Protein AF-A0A371FHG5-F1 (afdb_monomer_lite)

Sequence (110 aa):
MVAGINSRGINDVGRGLTSRKGGLELVSGSKTAIVTNTTVQIVVPDDVIGSVYGENGSNLVRLRQISGAKVIVHEPRPGTSERTIVISGTPDETRAAQSLLQAFILTGSS

Structure (mmCIF, N/CA/C/O backbone):
data_AF-A0A371FHG5-F1
#
_entry.id   AF-A0A371FHG5-F1
#
loop_
_atom_site.group_PDB
_atom_site.id
_atom_site.type_symbol
_atom_site.label_atom_id
_atom_site.label_alt_id
_atom_site.label_comp_id
_atom_site.label_asym_id
_atom_site.label_entity_id
_atom_site.label_seq_id
_atom_site.pdbx_PDB_ins_code
_atom_site.Cartn_x
_atom_site.Cartn_y
_atom_site.Cartn_z
_atom_site.occupancy
_atom_site.B_iso_or_equiv
_atom_site.auth_seq_id
_atom_site.auth_comp_id
_atom_site.auth_asym_id
_atom_site.auth_atom_id
_atom_site.pdbx_PDB_model_num
ATOM 1 N N . MET A 1 1 ? 72.861 0.979 49.645 1.00 50.53 1 MET A N 1
ATOM 2 C CA . MET A 1 1 ? 71.546 0.334 49.870 1.00 50.53 1 MET A CA 1
ATOM 3 C C . MET A 1 1 ? 70.560 1.495 49.921 1.00 50.53 1 MET A C 1
ATOM 5 O O . MET A 1 1 ? 70.795 2.375 50.725 1.00 50.53 1 MET A O 1
ATOM 9 N N . VAL A 1 2 ? 69.586 1.715 49.048 1.00 48.91 2 VAL A N 1
ATOM 10 C CA . VAL A 1 2 ? 68.745 0.847 48.223 1.00 48.91 2 VAL A CA 1
ATOM 11 C C . VAL A 1 2 ? 68.306 1.662 46.996 1.00 48.91 2 VAL A C 1
ATOM 13 O O . VAL A 1 2 ? 68.119 2.873 47.084 1.00 48.91 2 VAL A O 1
ATOM 16 N N . ALA A 1 3 ? 68.170 0.981 45.859 1.00 51.44 3 ALA A N 1
ATOM 17 C CA . ALA A 1 3 ? 67.587 1.495 44.629 1.00 51.44 3 ALA A CA 1
ATOM 18 C C . ALA A 1 3 ? 66.071 1.699 44.779 1.00 51.44 3 ALA A C 1
ATOM 20 O O . ALA A 1 3 ? 65.383 0.841 45.323 1.00 51.44 3 ALA A O 1
ATOM 21 N N . GLY A 1 4 ? 65.550 2.799 44.240 1.00 54.56 4 GLY A N 1
ATOM 22 C CA . GLY A 1 4 ? 64.116 3.058 44.128 1.00 54.56 4 GLY A CA 1
ATOM 23 C C . GLY A 1 4 ? 63.769 3.483 42.708 1.00 54.56 4 GLY A C 1
ATOM 24 O O . GLY A 1 4 ? 63.577 4.662 42.437 1.00 54.56 4 GLY A O 1
ATOM 25 N N . ILE A 1 5 ? 63.746 2.516 41.794 1.00 67.44 5 ILE A N 1
ATOM 26 C CA . ILE A 1 5 ? 63.138 2.649 40.467 1.00 67.44 5 ILE A CA 1
ATOM 27 C C . ILE A 1 5 ? 61.619 2.765 40.630 1.00 67.44 5 ILE A C 1
ATOM 29 O O . ILE A 1 5 ? 61.011 1.916 41.269 1.00 67.44 5 ILE A O 1
ATOM 33 N N . ASN A 1 6 ? 61.000 3.794 40.052 1.00 59.25 6 ASN A N 1
ATOM 34 C CA . ASN A 1 6 ? 59.544 3.871 39.920 1.00 59.25 6 ASN A CA 1
ATOM 35 C C . ASN A 1 6 ? 59.170 4.165 38.464 1.00 59.25 6 ASN A C 1
ATOM 37 O O . ASN A 1 6 ? 59.128 5.301 38.003 1.00 59.25 6 ASN A O 1
ATOM 41 N N . SER A 1 7 ? 59.009 3.056 37.742 1.00 60.97 7 SER A N 1
ATOM 42 C CA . SER A 1 7 ? 57.826 2.691 36.959 1.00 60.97 7 SER A CA 1
AT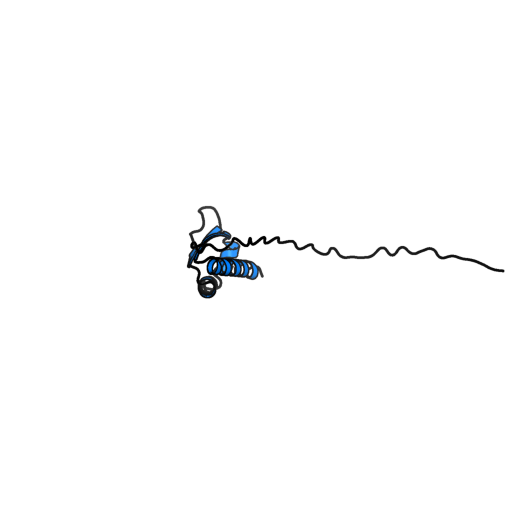OM 43 C C . SER A 1 7 ? 57.199 3.783 36.091 1.00 60.97 7 SER A C 1
ATOM 45 O O . SER A 1 7 ? 56.265 4.478 36.482 1.00 60.97 7 SER A O 1
ATOM 47 N N . ARG A 1 8 ? 57.690 3.848 34.849 1.00 57.81 8 ARG A N 1
ATOM 48 C CA . ARG A 1 8 ? 57.040 4.508 33.714 1.00 57.81 8 ARG A CA 1
ATOM 49 C C . ARG A 1 8 ? 55.637 3.9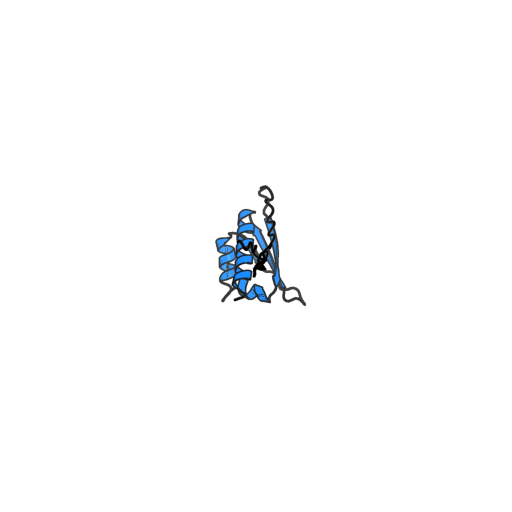23 33.515 1.00 57.81 8 ARG A C 1
ATOM 51 O O . ARG A 1 8 ? 55.504 2.760 33.143 1.00 57.81 8 ARG A O 1
ATOM 58 N N . GLY A 1 9 ? 54.615 4.740 33.758 1.00 52.75 9 GLY A N 1
ATOM 59 C CA . GLY A 1 9 ? 53.229 4.428 33.432 1.00 52.75 9 GLY A CA 1
ATOM 60 C C . GLY A 1 9 ? 53.055 4.304 31.921 1.00 52.75 9 GLY A C 1
ATOM 61 O O . GLY A 1 9 ? 53.228 5.269 31.178 1.00 52.75 9 GLY A O 1
ATOM 62 N N . ILE A 1 10 ? 52.752 3.088 31.484 1.00 65.00 10 ILE A N 1
ATOM 63 C CA . ILE A 1 10 ? 52.258 2.771 30.150 1.00 65.00 10 ILE A CA 1
ATOM 64 C C . ILE A 1 10 ? 50.859 3.380 29.995 1.00 65.00 10 ILE A C 1
ATOM 66 O O . ILE A 1 10 ? 49.939 3.025 30.725 1.00 65.00 10 ILE A O 1
ATOM 70 N N . ASN A 1 11 ? 50.689 4.319 29.066 1.00 64.81 11 ASN A N 1
ATOM 71 C CA . ASN A 1 11 ? 49.356 4.751 28.658 1.00 64.81 11 ASN A CA 1
ATOM 72 C C . ASN A 1 11 ? 48.912 3.837 27.512 1.00 64.81 11 ASN A C 1
ATOM 74 O O . ASN A 1 11 ? 49.413 3.939 26.392 1.00 64.81 11 ASN A O 1
ATOM 78 N N . ASP A 1 12 ? 48.025 2.907 27.851 1.00 57.25 12 ASP A N 1
ATOM 79 C CA . ASP A 1 12 ? 47.290 2.029 26.946 1.00 57.25 12 ASP A CA 1
ATOM 80 C C . ASP A 1 12 ? 46.371 2.879 26.053 1.00 57.25 12 ASP A C 1
ATOM 82 O O . ASP A 1 12 ? 45.437 3.525 26.533 1.00 57.25 12 ASP A O 1
ATOM 86 N N . VAL A 1 13 ? 46.663 2.952 24.750 1.00 61.59 13 VAL A N 1
ATOM 87 C CA . VAL A 1 13 ? 45.783 3.634 23.793 1.00 61.59 13 VAL A CA 1
ATOM 88 C C . VAL A 1 13 ? 44.733 2.627 23.342 1.00 61.59 13 VAL A C 1
ATOM 90 O O . VAL A 1 13 ? 44.965 1.815 22.444 1.00 61.59 13 VAL A O 1
ATOM 93 N N . GLY A 1 14 ? 43.583 2.688 24.013 1.00 56.47 14 GLY A N 1
ATOM 94 C CA . GLY A 1 14 ? 42.410 1.863 23.767 1.00 56.47 14 GLY A CA 1
ATOM 95 C C . GLY A 1 14 ? 42.026 1.800 22.287 1.00 56.47 14 GLY A C 1
ATOM 96 O O . GLY A 1 14 ? 41.714 2.797 21.634 1.00 56.47 14 GLY A O 1
ATOM 97 N N . ARG A 1 15 ? 42.044 0.574 21.770 1.00 52.47 15 ARG A N 1
ATOM 98 C CA . ARG A 1 15 ? 41.602 0.178 20.439 1.00 52.47 15 ARG A CA 1
ATOM 99 C C . ARG A 1 15 ? 40.080 0.037 20.416 1.00 52.47 15 ARG A C 1
ATOM 101 O O . ARG A 1 15 ? 39.537 -0.846 21.064 1.00 52.47 15 ARG A O 1
ATOM 108 N N . GLY A 1 16 ? 39.446 0.794 19.525 1.00 51.62 16 GLY A N 1
ATOM 109 C CA . GLY A 1 16 ? 38.231 0.370 18.834 1.00 51.62 16 GLY A CA 1
ATOM 110 C C . GLY A 1 16 ? 36.907 0.698 19.518 1.00 51.62 16 GLY A C 1
ATOM 111 O O . GLY A 1 16 ? 36.678 0.370 20.673 1.00 51.62 16 GLY A O 1
ATOM 112 N N . LEU A 1 17 ? 36.020 1.305 18.726 1.00 56.91 17 LEU A N 1
ATOM 113 C CA . LEU A 1 17 ? 34.656 0.858 18.411 1.00 56.91 17 LEU A CA 1
ATOM 114 C C . LEU A 1 17 ? 33.910 2.086 17.877 1.00 56.91 17 LEU A C 1
ATOM 116 O O . LEU A 1 17 ? 33.370 2.895 18.628 1.00 56.91 17 LEU A O 1
ATOM 120 N N . THR A 1 18 ? 33.873 2.232 16.552 1.00 51.97 18 THR A N 1
ATOM 121 C CA . THR A 1 18 ? 32.886 3.082 15.884 1.00 51.97 18 THR A CA 1
ATOM 122 C C . THR A 1 18 ? 31.530 2.404 16.046 1.00 51.97 18 THR A C 1
ATOM 124 O O . THR A 1 18 ? 31.050 1.678 15.176 1.00 51.97 18 THR A O 1
ATOM 127 N N . SER A 1 19 ? 30.921 2.582 17.219 1.00 54.53 19 SER A N 1
ATOM 128 C CA . SER A 1 19 ? 29.554 2.142 17.444 1.00 54.53 19 SER A CA 1
ATOM 129 C C . SER A 1 19 ? 28.656 3.046 16.612 1.00 54.53 19 SER A C 1
ATOM 131 O O . SER A 1 19 ? 28.432 4.215 16.929 1.00 54.53 19 SER A O 1
ATOM 133 N N . ARG A 1 20 ? 28.246 2.497 15.467 1.00 56.44 20 ARG A N 1
ATOM 134 C CA . ARG A 1 20 ? 27.250 3.032 14.547 1.00 56.44 20 ARG A CA 1
ATOM 135 C C . ARG A 1 20 ? 26.067 3.533 15.364 1.00 56.44 20 ARG A C 1
ATOM 137 O O . ARG A 1 20 ? 25.272 2.739 15.861 1.00 56.44 20 ARG A O 1
ATOM 144 N N . LYS A 1 21 ? 25.952 4.853 15.505 1.00 51.62 21 LYS A N 1
ATOM 145 C CA . LYS A 1 21 ? 24.767 5.470 16.086 1.00 51.62 21 LYS A CA 1
ATOM 146 C C . LYS A 1 21 ? 23.665 5.387 15.033 1.00 51.62 21 LYS A C 1
ATOM 148 O O . LYS A 1 21 ? 23.503 6.271 14.199 1.00 51.62 21 LYS A O 1
ATOM 153 N N . GLY A 1 22 ? 22.983 4.244 15.040 1.00 51.66 22 GLY A N 1
ATOM 154 C CA . GLY A 1 22 ? 21.655 4.105 14.477 1.00 51.66 22 GLY A CA 1
ATOM 155 C C . GLY A 1 22 ? 20.754 5.165 15.097 1.00 51.66 22 GLY A C 1
ATOM 156 O O . GLY A 1 22 ? 20.757 5.378 16.308 1.00 51.66 22 GLY A O 1
ATOM 157 N N . GLY A 1 23 ? 20.030 5.858 14.236 1.00 49.75 23 GLY A N 1
ATOM 158 C CA . GLY A 1 23 ? 19.104 6.914 14.600 1.00 49.75 23 GLY A CA 1
ATOM 159 C C . GLY A 1 23 ? 18.129 7.108 13.457 1.00 49.75 23 GLY A C 1
ATOM 160 O O . GLY A 1 23 ? 18.060 8.184 12.879 1.00 49.75 23 GLY A O 1
ATOM 161 N N . LEU A 1 24 ? 17.430 6.036 13.075 1.00 52.41 24 LEU A N 1
ATOM 162 C CA . LEU A 1 24 ? 16.208 6.188 12.300 1.00 52.41 24 LEU A CA 1
ATOM 163 C C . LEU A 1 24 ? 15.142 6.662 13.291 1.00 52.41 24 LEU A C 1
ATOM 165 O O . LEU A 1 24 ? 14.497 5.865 13.970 1.00 52.41 24 LEU A O 1
ATOM 169 N N . GLU A 1 25 ? 15.044 7.980 13.438 1.00 52.47 25 GLU A N 1
ATOM 170 C CA . GLU A 1 25 ? 13.995 8.647 14.197 1.00 52.47 25 GLU A CA 1
ATOM 171 C C . GLU A 1 25 ? 12.672 8.463 13.439 1.00 52.47 25 GLU A C 1
ATOM 173 O O . GLU A 1 25 ? 12.260 9.282 12.622 1.00 52.47 25 GLU A O 1
ATOM 178 N N . LEU A 1 26 ? 12.003 7.331 13.664 1.00 51.25 26 LEU A N 1
ATOM 179 C CA . LEU A 1 26 ? 10.607 7.171 13.275 1.00 51.25 26 LEU A CA 1
ATOM 180 C C . LEU A 1 26 ? 9.756 7.765 14.391 1.00 51.25 26 LEU A C 1
ATOM 182 O O . LEU A 1 26 ? 9.225 7.060 15.250 1.00 51.25 26 LEU A O 1
ATOM 186 N N . VAL A 1 27 ? 9.643 9.093 14.374 1.00 53.44 27 VAL A N 1
ATOM 187 C CA . VAL A 1 27 ? 8.639 9.817 15.149 1.00 53.44 27 VAL A CA 1
ATOM 188 C C . VAL A 1 27 ? 7.257 9.470 14.572 1.00 53.44 27 VAL A C 1
ATOM 190 O O . VAL A 1 27 ? 6.703 10.139 13.707 1.00 53.44 27 VAL A O 1
ATOM 193 N N . SER A 1 28 ? 6.691 8.340 14.995 1.00 59.09 28 SER A N 1
ATOM 194 C CA . SER A 1 28 ? 5.297 8.014 14.697 1.00 59.09 28 SER A CA 1
ATOM 195 C C . SER A 1 28 ? 4.437 8.636 15.790 1.00 59.09 28 SER A C 1
ATOM 197 O O . SER A 1 28 ? 4.219 8.053 16.851 1.00 59.09 28 SER A O 1
ATOM 199 N N . GLY A 1 29 ? 4.038 9.886 15.541 1.00 54.62 29 GLY A N 1
ATOM 200 C CA . GLY A 1 29 ? 3.208 10.683 16.430 1.00 54.62 29 GLY A CA 1
ATOM 201 C C . GLY A 1 29 ? 1.930 9.950 16.827 1.00 54.62 29 GLY A C 1
ATOM 202 O O . GLY A 1 29 ? 1.096 9.601 15.990 1.00 54.62 29 GLY A O 1
ATOM 203 N N . SER A 1 30 ? 1.758 9.780 18.132 1.00 58.56 30 SER A N 1
ATOM 204 C CA . SER A 1 30 ? 0.488 9.475 18.776 1.00 58.56 30 SER A CA 1
ATOM 205 C C . SER A 1 30 ? -0.473 10.655 18.590 1.00 58.56 30 SER A C 1
ATOM 207 O O . SER A 1 30 ? -0.633 11.506 19.462 1.00 58.56 30 SER A O 1
ATOM 209 N N . LYS A 1 31 ? -1.122 10.734 17.424 1.00 56.62 31 LYS A N 1
ATOM 210 C CA . LYS A 1 31 ? -2.292 11.595 17.233 1.00 56.62 31 LYS A CA 1
ATOM 211 C C . LYS A 1 31 ? -3.494 10.914 17.883 1.00 56.62 31 LYS A C 1
ATOM 213 O O . LYS A 1 31 ? -3.914 9.832 17.487 1.00 56.62 31 LYS A O 1
ATOM 218 N N . THR A 1 32 ? -3.978 11.564 18.930 1.00 44.88 32 THR A N 1
ATOM 219 C CA . THR A 1 32 ? -5.151 11.233 19.730 1.00 44.88 32 THR A CA 1
ATOM 220 C C . THR A 1 32 ? -6.375 10.913 18.871 1.00 44.88 32 THR A C 1
ATOM 222 O O . THR A 1 32 ? -6.672 11.587 17.885 1.00 44.88 32 THR A O 1
ATOM 225 N N . ALA A 1 33 ? -7.067 9.848 19.270 1.00 53.91 33 ALA A N 1
ATOM 226 C CA . ALA A 1 33 ? -8.237 9.292 18.617 1.00 53.91 33 ALA A CA 1
ATOM 227 C C . ALA A 1 33 ? -9.403 10.295 18.555 1.00 53.91 33 ALA A C 1
ATOM 229 O O . ALA A 1 33 ? -10.056 10.578 19.556 1.00 53.91 33 ALA A O 1
ATOM 230 N N . ILE A 1 34 ? -9.703 10.761 17.347 1.00 57.34 34 ILE A N 1
ATOM 231 C CA . ILE A 1 34 ? -11.077 10.959 16.888 1.00 57.34 34 ILE A CA 1
ATOM 232 C C . ILE A 1 34 ? -11.279 9.943 15.762 1.00 57.34 34 ILE A C 1
ATOM 234 O O . ILE A 1 34 ? -10.427 9.826 14.881 1.00 57.34 34 ILE A O 1
ATOM 238 N N . VAL A 1 35 ? -12.346 9.143 15.811 1.00 58.41 35 VAL A N 1
ATOM 239 C CA . VAL A 1 35 ? -12.667 8.171 14.750 1.00 58.41 35 VAL A CA 1
ATOM 240 C C . VAL A 1 35 ? -13.207 8.948 13.549 1.00 58.41 35 VAL A C 1
ATOM 242 O O . VAL A 1 35 ? -14.401 9.005 13.290 1.00 58.41 35 VAL A O 1
ATOM 245 N N . THR A 1 36 ? -12.312 9.622 12.841 1.00 65.31 36 THR A N 1
ATOM 246 C CA . THR A 1 36 ? -12.542 10.149 11.501 1.00 65.31 36 THR A CA 1
ATOM 247 C C . THR A 1 36 ? -11.696 9.289 10.586 1.00 65.31 36 THR A C 1
ATOM 249 O O . THR A 1 36 ? -10.485 9.237 10.789 1.00 65.31 36 THR A O 1
ATOM 252 N N . ASN A 1 37 ? -12.317 8.574 9.646 1.00 73.62 37 ASN A N 1
ATOM 253 C CA . ASN A 1 37 ? -11.621 7.728 8.677 1.00 73.62 37 ASN A CA 1
ATOM 254 C C . ASN A 1 37 ? -10.320 8.393 8.198 1.00 73.62 37 ASN A C 1
ATOM 256 O O . ASN A 1 37 ? -10.340 9.468 7.595 1.00 73.62 37 ASN A O 1
ATOM 260 N N . THR A 1 38 ? -9.194 7.749 8.482 1.00 84.00 38 THR A N 1
ATOM 261 C CA . THR A 1 38 ? -7.866 8.221 8.111 1.00 84.00 38 THR A CA 1
ATOM 262 C C . THR A 1 38 ? -7.581 7.758 6.694 1.00 84.00 38 THR A C 1
ATOM 264 O O . THR A 1 38 ? -7.810 6.601 6.342 1.00 84.00 38 THR A O 1
ATOM 267 N N . THR A 1 39 ? -7.076 8.669 5.865 1.00 87.06 39 THR A N 1
ATOM 268 C CA . THR A 1 39 ? -6.533 8.332 4.550 1.00 87.06 39 THR A CA 1
ATOM 269 C C . THR A 1 39 ? -5.077 8.756 4.488 1.00 87.06 39 THR A C 1
ATOM 271 O O . THR A 1 39 ? -4.738 9.892 4.808 1.00 87.06 39 THR A O 1
ATOM 274 N N . VAL A 1 40 ? -4.220 7.829 4.081 1.00 88.25 40 VAL A N 1
ATOM 275 C CA . VAL A 1 40 ? -2.773 7.982 3.998 1.00 88.25 40 VAL A CA 1
ATOM 276 C C . VAL A 1 40 ? -2.352 7.796 2.549 1.00 88.25 40 VAL A C 1
ATOM 278 O O . VAL A 1 40 ? -2.747 6.827 1.909 1.00 88.25 40 VAL A O 1
ATOM 281 N N . GLN A 1 41 ? -1.534 8.709 2.038 1.00 89.12 41 GLN A N 1
ATOM 282 C CA . GLN A 1 41 ? -0.885 8.581 0.736 1.00 89.12 41 GLN A CA 1
ATOM 283 C C . GLN A 1 41 ? 0.598 8.310 0.920 1.00 89.12 41 GLN A C 1
ATOM 285 O O . GLN A 1 41 ? 1.266 8.988 1.698 1.00 89.12 41 GLN A O 1
ATOM 290 N N . ILE A 1 42 ? 1.100 7.308 0.210 1.00 87.38 42 ILE A N 1
ATOM 291 C CA . ILE A 1 42 ? 2.475 6.839 0.319 1.00 87.38 42 ILE A CA 1
ATOM 292 C C . ILE A 1 42 ? 3.021 6.711 -1.090 1.00 87.38 42 ILE A C 1
ATOM 294 O O . ILE A 1 42 ? 2.485 5.961 -1.903 1.00 87.38 42 ILE A O 1
ATOM 298 N N . VAL A 1 43 ? 4.072 7.465 -1.383 1.00 87.12 43 VAL A N 1
ATOM 299 C CA . VAL A 1 43 ? 4.793 7.362 -2.649 1.00 87.12 43 VAL A CA 1
ATOM 300 C C . VAL A 1 43 ? 5.910 6.351 -2.458 1.00 87.12 43 VAL A C 1
ATOM 302 O O . VAL A 1 43 ? 6.665 6.433 -1.490 1.00 87.12 43 VAL A O 1
ATOM 305 N N . VAL A 1 44 ? 5.979 5.377 -3.356 1.00 85.50 44 VAL A N 1
ATOM 306 C CA . VAL A 1 44 ? 6.961 4.298 -3.316 1.00 85.50 44 VAL A CA 1
ATOM 307 C C . VAL A 1 44 ? 7.616 4.182 -4.689 1.00 85.50 44 VAL A C 1
ATOM 309 O O . VAL A 1 44 ? 6.890 4.104 -5.683 1.00 85.50 44 VAL A O 1
ATOM 312 N N . PRO A 1 45 ? 8.955 4.161 -4.778 1.00 85.50 45 PRO A N 1
ATOM 313 C CA . PRO A 1 45 ? 9.633 3.945 -6.047 1.00 85.50 45 PRO A CA 1
ATOM 314 C C . PRO A 1 45 ? 9.294 2.570 -6.633 1.00 85.50 45 PRO A C 1
ATOM 316 O O . PRO A 1 45 ? 9.043 1.610 -5.906 1.00 85.50 45 PRO A O 1
ATOM 319 N N . ASP A 1 46 ? 9.282 2.466 -7.956 1.00 82.94 46 ASP A N 1
ATOM 320 C CA . ASP A 1 46 ? 8.970 1.238 -8.688 1.00 82.94 46 ASP A CA 1
ATOM 321 C C . ASP A 1 46 ? 10.010 0.143 -8.404 1.00 82.94 46 ASP A C 1
ATOM 323 O O . ASP A 1 46 ? 9.667 -1.030 -8.285 1.00 82.94 46 ASP A O 1
ATOM 327 N N . ASP A 1 47 ? 11.249 0.559 -8.127 1.00 83.12 47 ASP A N 1
ATOM 328 C CA . ASP A 1 47 ? 12.348 -0.305 -7.683 1.00 83.12 47 ASP A CA 1
ATOM 329 C C . ASP A 1 47 ? 11.965 -1.164 -6.464 1.00 83.12 47 ASP A C 1
ATOM 331 O O . ASP A 1 47 ? 12.298 -2.343 -6.388 1.00 83.12 47 ASP A O 1
ATOM 335 N N . VAL A 1 48 ? 11.182 -0.602 -5.532 1.00 82.81 48 VAL A N 1
ATOM 336 C CA . VAL A 1 48 ? 10.719 -1.312 -4.326 1.00 82.81 48 VAL A CA 1
ATOM 337 C C . VAL A 1 48 ? 9.255 -1.742 -4.406 1.00 82.81 48 VAL A C 1
ATOM 339 O O . VAL A 1 48 ? 8.828 -2.617 -3.650 1.00 82.81 48 VAL A O 1
ATOM 342 N N . ILE A 1 49 ? 8.457 -1.155 -5.310 1.00 84.06 49 ILE A N 1
ATOM 343 C CA . ILE A 1 49 ? 7.047 -1.528 -5.466 1.00 84.06 49 ILE A CA 1
ATOM 344 C C . ILE A 1 49 ? 6.913 -2.971 -5.952 1.00 84.06 49 ILE A C 1
ATOM 346 O O . ILE A 1 49 ? 5.963 -3.648 -5.561 1.00 84.06 49 ILE A O 1
ATOM 350 N N . GLY A 1 50 ? 7.869 -3.456 -6.754 1.00 82.38 50 GLY A N 1
ATOM 351 C CA . GLY A 1 50 ? 7.931 -4.857 -7.168 1.00 82.38 50 GLY A CA 1
ATOM 352 C C . GLY A 1 50 ? 7.922 -5.795 -5.960 1.00 82.38 50 GLY A C 1
ATOM 353 O O . GLY A 1 50 ? 7.118 -6.723 -5.901 1.00 82.38 50 GLY A O 1
ATOM 354 N N . SER A 1 51 ? 8.710 -5.474 -4.934 1.00 82.88 51 SER A N 1
ATOM 355 C CA . SER A 1 51 ? 8.765 -6.222 -3.672 1.00 82.88 51 SER A CA 1
ATOM 356 C C . SER A 1 51 ? 7.504 -6.056 -2.812 1.00 82.88 51 SER A C 1
ATOM 358 O O . SER A 1 51 ? 7.058 -7.001 -2.155 1.00 82.88 51 SER A O 1
ATOM 360 N N . VAL A 1 52 ? 6.866 -4.881 -2.853 1.00 84.75 52 VAL A N 1
ATOM 361 C CA . VAL A 1 52 ? 5.573 -4.633 -2.184 1.00 84.75 52 VAL A CA 1
ATOM 362 C C . VAL A 1 52 ? 4.440 -5.455 -2.790 1.00 84.75 52 VAL A C 1
ATOM 364 O O . VAL A 1 52 ? 3.605 -5.971 -2.050 1.00 84.75 52 VAL A O 1
ATOM 367 N N . TYR A 1 53 ? 4.380 -5.580 -4.117 1.00 85.81 53 TYR A N 1
ATOM 368 C CA . TYR A 1 53 ? 3.447 -6.500 -4.770 1.00 85.81 53 TYR A CA 1
ATOM 369 C C . TYR A 1 53 ? 3.847 -7.953 -4.488 1.00 85.81 53 TYR A C 1
ATOM 371 O O . TYR A 1 53 ? 2.980 -8.783 -4.200 1.00 85.81 53 TYR A O 1
ATOM 379 N N . GLY A 1 54 ? 5.150 -8.238 -4.487 1.00 79.44 54 GLY A N 1
ATOM 380 C CA . GLY A 1 54 ? 5.710 -9.575 -4.351 1.00 79.44 54 GLY A CA 1
ATOM 381 C C . GLY A 1 54 ? 5.404 -10.457 -5.561 1.00 79.44 54 GLY A C 1
ATOM 382 O O . GLY A 1 54 ? 4.793 -10.024 -6.543 1.00 79.44 54 GLY A O 1
ATOM 383 N N . GLU A 1 55 ? 5.803 -11.725 -5.481 1.00 78.75 55 GLU A N 1
ATOM 384 C CA . GLU A 1 55 ? 5.575 -12.693 -6.553 1.00 78.75 55 GLU A CA 1
ATOM 385 C C . GLU A 1 55 ? 4.060 -12.861 -6.795 1.00 78.75 55 GLU A C 1
ATOM 387 O O . GLU A 1 55 ? 3.297 -13.237 -5.897 1.00 78.75 55 GLU A O 1
ATOM 392 N N . ASN A 1 56 ? 3.608 -12.509 -8.004 1.00 79.50 56 ASN A N 1
ATOM 393 C CA . ASN A 1 56 ? 2.201 -12.501 -8.432 1.00 79.50 56 ASN A CA 1
ATOM 394 C C . ASN A 1 56 ? 1.259 -11.530 -7.683 1.00 79.50 56 ASN 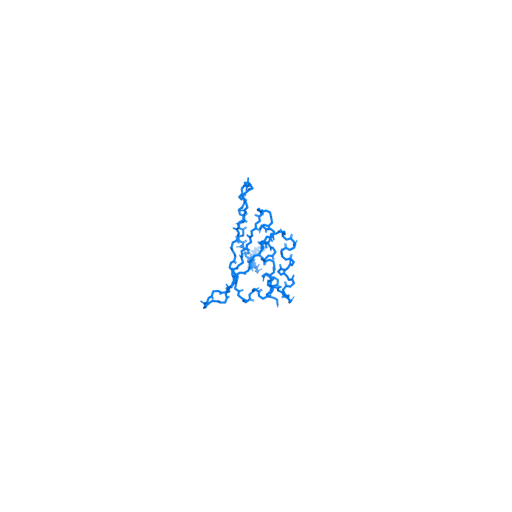A C 1
ATOM 396 O O . ASN A 1 56 ? 0.042 -11.699 -7.727 1.00 79.50 56 ASN A O 1
ATOM 400 N N . GLY A 1 57 ? 1.768 -10.503 -6.992 1.00 83.44 57 GLY A N 1
ATOM 401 C CA . GLY A 1 57 ? 0.901 -9.558 -6.269 1.00 83.44 57 GLY A CA 1
ATOM 402 C C . GLY A 1 57 ? 0.354 -10.091 -4.934 1.00 83.44 57 GLY A C 1
ATOM 403 O O . GLY A 1 57 ? -0.459 -9.423 -4.287 1.00 83.44 57 GLY A O 1
ATOM 404 N N . SER A 1 58 ? 0.807 -11.272 -4.498 1.00 87.94 58 SER A N 1
ATOM 405 C CA . SER A 1 58 ? 0.376 -11.949 -3.264 1.00 87.94 58 SER A CA 1
ATOM 406 C C . SER A 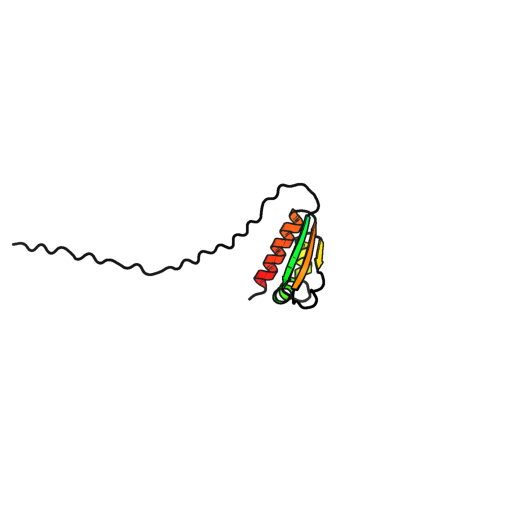1 58 ? 0.580 -11.092 -2.012 1.00 87.94 58 SER A C 1
ATOM 408 O O . SER A 1 58 ? -0.198 -11.142 -1.058 1.00 87.94 58 SER A O 1
ATOM 410 N N . ASN A 1 59 ? 1.630 -10.277 -2.015 1.00 88.88 59 ASN A N 1
ATOM 411 C CA . ASN A 1 59 ? 2.067 -9.518 -0.856 1.00 88.88 59 ASN A CA 1
ATOM 412 C C . ASN A 1 59 ? 1.182 -8.281 -0.624 1.00 88.88 59 ASN A C 1
ATOM 414 O O . ASN A 1 59 ? 0.775 -8.005 0.505 1.00 88.88 59 ASN A O 1
ATOM 418 N N . LEU A 1 60 ? 0.748 -7.620 -1.703 1.00 88.75 60 LEU A N 1
ATOM 419 C CA . LEU A 1 60 ? -0.253 -6.551 -1.647 1.00 88.75 60 LEU A CA 1
ATOM 420 C C . LEU A 1 60 ? -1.616 -7.068 -1.161 1.00 88.75 60 LEU A C 1
ATOM 422 O O . LEU A 1 60 ? -2.301 -6.393 -0.387 1.00 88.75 60 LEU A O 1
ATOM 426 N N . VAL A 1 61 ? -2.019 -8.267 -1.600 1.00 90.25 61 VAL A N 1
ATOM 427 C CA . VAL A 1 61 ? -3.250 -8.915 -1.117 1.00 90.25 61 VAL A CA 1
ATOM 428 C C . VAL A 1 61 ? -3.151 -9.159 0.385 1.00 90.25 61 VAL A C 1
ATOM 430 O O . VAL A 1 61 ? -4.045 -8.763 1.132 1.00 90.25 61 VAL A O 1
ATOM 433 N N . ARG A 1 62 ? -2.028 -9.717 0.841 1.00 89.88 62 ARG A N 1
ATOM 434 C CA . ARG A 1 62 ? -1.758 -9.945 2.260 1.00 89.88 62 ARG A CA 1
ATOM 435 C C . ARG A 1 62 ? -1.732 -8.642 3.060 1.00 89.88 62 ARG A C 1
ATOM 437 O O . ARG A 1 62 ? -2.282 -8.604 4.155 1.00 89.88 62 ARG A O 1
ATOM 444 N N . LEU A 1 63 ? -1.173 -7.563 2.510 1.00 90.69 63 LEU A N 1
ATOM 445 C CA . LEU A 1 63 ? -1.172 -6.238 3.134 1.00 90.69 63 LEU A CA 1
ATOM 446 C C . LEU A 1 63 ? -2.595 -5.760 3.429 1.00 90.69 63 LEU A C 1
ATOM 448 O O . LEU A 1 63 ? -2.893 -5.362 4.553 1.00 90.69 63 LEU A O 1
ATOM 452 N N . ARG A 1 64 ? -3.486 -5.845 2.437 1.00 91.31 64 ARG A N 1
ATOM 453 C CA . ARG A 1 64 ? -4.911 -5.505 2.582 1.00 91.31 64 ARG A CA 1
ATOM 454 C C . ARG A 1 64 ? -5.611 -6.420 3.587 1.00 91.31 64 ARG A C 1
ATOM 456 O O . ARG A 1 64 ? -6.368 -5.947 4.422 1.00 91.31 64 ARG A O 1
ATOM 463 N N . GLN A 1 65 ? -5.331 -7.718 3.525 1.00 91.94 65 GLN A N 1
ATOM 464 C CA . GLN A 1 65 ? -6.002 -8.729 4.340 1.00 91.94 65 GLN A CA 1
ATOM 465 C C . GLN A 1 65 ? -5.597 -8.672 5.819 1.00 91.94 65 GLN A C 1
ATOM 467 O O . GLN A 1 65 ? -6.449 -8.834 6.683 1.00 91.94 65 GLN A O 1
ATOM 472 N N . ILE A 1 66 ? -4.318 -8.418 6.115 1.00 91.31 66 ILE A N 1
ATOM 473 C CA . ILE A 1 66 ? -3.831 -8.262 7.491 1.00 91.31 66 ILE A CA 1
ATOM 474 C C . ILE A 1 66 ? -4.249 -6.904 8.056 1.00 91.31 66 ILE A C 1
ATOM 476 O O . ILE A 1 66 ? -4.657 -6.829 9.210 1.00 91.31 66 ILE A O 1
ATOM 480 N N . SER A 1 67 ? -4.126 -5.830 7.269 1.00 89.25 67 SER A N 1
ATOM 481 C CA . SER A 1 67 ? -4.424 -4.488 7.775 1.00 89.25 67 SER A CA 1
ATOM 482 C C . SER A 1 67 ? -5.911 -4.181 7.892 1.00 89.25 67 SER A C 1
ATOM 484 O O . SER A 1 67 ? -6.252 -3.257 8.617 1.00 89.25 67 SER A O 1
ATOM 486 N N . GLY A 1 68 ? -6.781 -4.870 7.147 1.00 90.12 68 GLY A N 1
ATOM 487 C CA . GLY A 1 68 ? -8.204 -4.524 7.035 1.00 90.12 68 GLY A CA 1
ATOM 488 C C . GLY A 1 68 ? -8.471 -3.222 6.265 1.00 90.12 68 GLY A C 1
ATOM 489 O O . GLY A 1 68 ? -9.607 -2.945 5.891 1.00 90.12 68 GLY A O 1
ATOM 490 N N . ALA A 1 69 ? -7.428 -2.448 5.949 1.00 91.44 69 ALA A N 1
ATOM 491 C CA . ALA A 1 69 ? -7.551 -1.155 5.301 1.00 91.44 69 ALA A CA 1
ATOM 492 C C . ALA A 1 69 ? -7.860 -1.278 3.804 1.00 91.44 69 ALA A C 1
ATOM 494 O O . ALA A 1 69 ? -7.388 -2.173 3.091 1.00 91.44 69 ALA A O 1
ATOM 495 N N . LYS A 1 70 ? -8.562 -0.276 3.274 1.00 91.25 70 LYS A N 1
ATOM 496 C CA . LYS A 1 70 ? -8.746 -0.111 1.834 1.00 91.25 70 LYS A CA 1
ATOM 497 C C . LYS A 1 70 ? -7.466 0.440 1.218 1.00 91.25 70 LYS A C 1
ATOM 499 O O . LYS A 1 70 ? -7.155 1.611 1.386 1.00 91.25 70 LYS A O 1
ATOM 504 N N . VAL A 1 71 ? -6.756 -0.381 0.454 1.00 90.88 71 VAL A N 1
ATOM 505 C CA . VAL A 1 71 ? -5.519 0.027 -0.231 1.00 90.88 71 VAL A CA 1
ATOM 506 C C . VAL A 1 71 ? -5.784 0.169 -1.724 1.00 90.88 71 VAL A C 1
ATOM 508 O O . VAL A 1 71 ? -6.178 -0.797 -2.374 1.00 90.88 71 VAL A O 1
ATOM 511 N N . ILE A 1 72 ? -5.532 1.338 -2.292 1.00 90.00 72 ILE A N 1
ATOM 512 C CA . ILE A 1 72 ? -5.658 1.664 -3.713 1.00 90.00 72 ILE A CA 1
ATOM 513 C C . ILE A 1 72 ? -4.260 1.988 -4.228 1.00 90.00 72 ILE A C 1
ATOM 515 O O . ILE A 1 72 ? -3.547 2.779 -3.622 1.00 90.00 72 ILE A O 1
ATOM 519 N N . VAL A 1 73 ? -3.856 1.378 -5.337 1.00 88.06 73 VAL A N 1
ATOM 520 C CA . VAL A 1 73 ? -2.576 1.689 -5.977 1.00 88.06 73 VAL A CA 1
ATOM 521 C C . VAL A 1 73 ? -2.875 2.499 -7.226 1.00 88.06 73 VAL A C 1
ATOM 523 O O . VAL A 1 73 ? -3.640 2.053 -8.077 1.00 88.06 73 VAL A O 1
ATOM 526 N N . HIS A 1 74 ? -2.313 3.697 -7.302 1.00 87.00 74 HIS A N 1
ATOM 527 C CA . HIS A 1 74 ? -2.431 4.581 -8.452 1.00 87.00 74 HIS A CA 1
ATOM 528 C C . HIS A 1 74 ? -1.329 4.308 -9.472 1.00 87.00 74 HIS A C 1
ATOM 530 O O . HIS A 1 74 ? -0.283 3.733 -9.155 1.00 87.00 74 HIS A O 1
ATOM 536 N N . GLU A 1 75 ? -1.587 4.740 -10.704 1.00 80.00 75 GLU A N 1
ATOM 537 C CA . GLU A 1 75 ? -0.631 4.659 -11.800 1.00 80.00 75 GLU A CA 1
ATOM 538 C C . GLU A 1 75 ? 0.655 5.435 -11.479 1.00 80.00 75 GLU A C 1
ATOM 540 O O . GLU A 1 75 ? 0.614 6.440 -10.754 1.00 80.00 75 GLU A O 1
ATOM 545 N N . PRO A 1 76 ? 1.806 4.962 -11.987 1.00 78.69 76 PRO A N 1
ATOM 546 C CA . PRO A 1 76 ? 3.048 5.699 -11.855 1.00 78.69 76 PRO A CA 1
ATOM 547 C C . PRO A 1 76 ? 2.947 7.047 -12.568 1.00 78.69 76 PRO A C 1
ATOM 549 O O . PRO A 1 76 ? 2.292 7.168 -13.608 1.00 78.69 76 PRO A O 1
ATOM 552 N N . ARG A 1 77 ? 3.578 8.083 -12.005 1.00 74.38 77 ARG A N 1
ATOM 553 C CA . ARG A 1 77 ? 3.556 9.405 -12.640 1.00 74.38 77 ARG A CA 1
ATOM 554 C C . ARG A 1 77 ? 4.324 9.352 -13.968 1.00 74.38 77 ARG A C 1
ATOM 556 O O 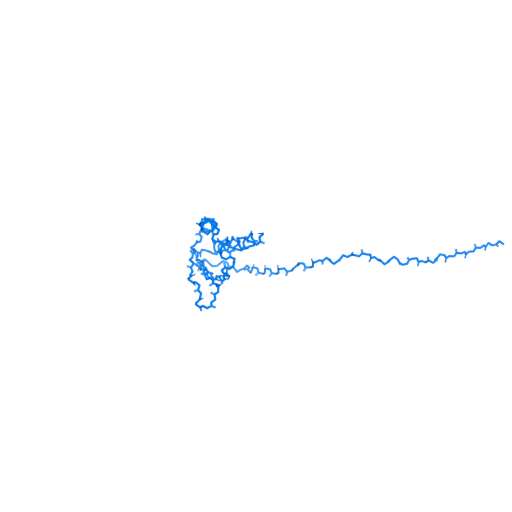. ARG A 1 77 ? 5.407 8.771 -14.022 1.00 74.38 77 ARG A O 1
ATOM 563 N N . PRO A 1 78 ? 3.815 9.980 -15.041 1.00 70.06 78 PRO A N 1
ATOM 564 C CA . PRO A 1 78 ? 4.521 10.015 -16.314 1.00 70.06 78 PRO A CA 1
ATOM 565 C C . PRO A 1 78 ? 5.863 10.737 -16.138 1.00 70.06 78 PRO A C 1
ATOM 567 O O . PRO A 1 78 ? 5.901 11.910 -15.770 1.00 70.06 78 PRO A O 1
ATOM 570 N N . GLY A 1 79 ? 6.961 10.016 -16.374 1.00 74.69 79 GLY A N 1
ATOM 571 C CA . GLY A 1 79 ? 8.326 10.521 -16.207 1.00 74.69 79 GLY A CA 1
ATOM 572 C C . GLY A 1 79 ? 9.002 10.175 -14.875 1.00 74.69 79 GLY A C 1
ATOM 573 O O . GLY A 1 79 ? 10.173 10.513 -14.721 1.00 74.69 79 GLY A O 1
ATOM 574 N N . THR A 1 80 ? 8.330 9.485 -13.941 1.00 73.44 80 THR A N 1
ATOM 575 C CA . THR A 1 80 ? 8.976 8.937 -12.735 1.00 73.44 80 THR A CA 1
ATOM 576 C C . THR A 1 80 ? 8.644 7.461 -12.530 1.00 73.44 80 THR A C 1
ATOM 578 O O . THR A 1 80 ? 7.529 7.000 -12.771 1.00 73.44 80 THR A O 1
ATOM 581 N N . SER A 1 81 ? 9.626 6.699 -12.054 1.00 81.00 81 SER A N 1
ATOM 582 C CA . SER A 1 81 ? 9.443 5.308 -11.636 1.00 81.00 81 SER A CA 1
ATOM 583 C C . SER A 1 81 ? 8.940 5.278 -10.194 1.00 81.00 81 SER A C 1
ATOM 585 O O . SER A 1 81 ? 9.627 4.778 -9.315 1.00 81.00 81 SER A O 1
ATOM 587 N N . GLU A 1 82 ? 7.788 5.887 -9.909 1.00 85.38 82 GLU A N 1
ATOM 588 C CA . GLU A 1 82 ? 7.203 5.939 -8.563 1.00 85.38 82 GLU A CA 1
ATOM 589 C C . GLU A 1 82 ? 5.695 5.709 -8.624 1.00 85.38 82 GLU A C 1
ATOM 591 O O . GLU A 1 82 ? 4.996 6.335 -9.421 1.00 85.38 82 GLU A O 1
ATOM 596 N N . ARG A 1 83 ? 5.172 4.855 -7.742 1.00 86.31 83 ARG A N 1
ATOM 597 C CA . ARG A 1 83 ? 3.738 4.598 -7.572 1.00 86.31 83 ARG A CA 1
ATOM 598 C C . ARG A 1 83 ? 3.215 5.226 -6.296 1.00 86.31 83 ARG A C 1
ATOM 600 O O . ARG A 1 83 ? 3.868 5.222 -5.258 1.00 86.31 83 ARG A O 1
ATOM 607 N N . THR A 1 84 ? 1.986 5.724 -6.365 1.00 87.69 84 THR A N 1
ATOM 608 C CA . THR A 1 84 ? 1.286 6.256 -5.193 1.00 87.69 84 THR A CA 1
ATOM 609 C C . THR A 1 84 ? 0.307 5.215 -4.665 1.00 87.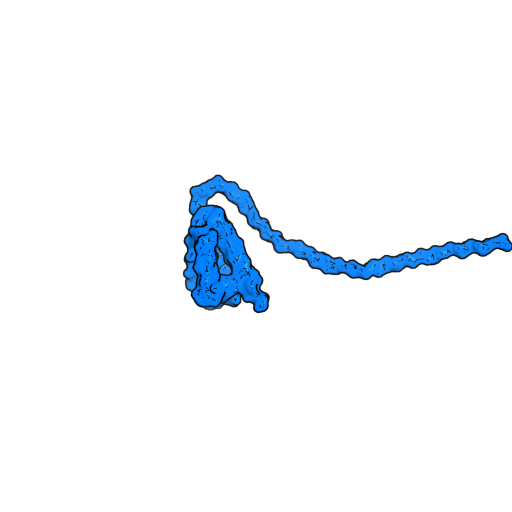69 84 THR A C 1
ATOM 611 O O . THR A 1 84 ? -0.585 4.772 -5.383 1.00 87.69 84 THR A O 1
ATOM 614 N N . ILE A 1 85 ? 0.451 4.836 -3.402 1.00 88.94 85 ILE A N 1
ATOM 615 C CA . ILE A 1 85 ? -0.477 3.968 -2.684 1.00 88.94 85 ILE A CA 1
ATOM 616 C C . ILE A 1 85 ? -1.323 4.834 -1.755 1.00 88.94 85 ILE A C 1
ATOM 618 O O . ILE A 1 85 ? -0.799 5.564 -0.917 1.00 88.94 85 ILE A O 1
ATOM 622 N N . VAL A 1 86 ? -2.640 4.738 -1.889 1.00 90.25 86 VAL A N 1
ATOM 623 C CA . VAL A 1 86 ? -3.619 5.356 -0.996 1.00 90.25 86 VAL A CA 1
ATOM 624 C C . VAL A 1 86 ? -4.180 4.281 -0.079 1.00 90.25 86 VAL A C 1
ATOM 626 O O . VAL A 1 86 ? -4.706 3.277 -0.545 1.00 90.25 86 VAL A O 1
ATOM 629 N N . ILE A 1 87 ? -4.098 4.493 1.226 1.00 91.19 87 ILE A N 1
ATOM 630 C CA . ILE A 1 87 ? -4.640 3.604 2.248 1.00 91.19 87 ILE A CA 1
ATOM 631 C C . ILE A 1 87 ? -5.726 4.367 2.998 1.00 91.19 87 ILE A C 1
ATOM 633 O O . ILE A 1 87 ? -5.444 5.410 3.574 1.00 91.19 87 ILE A O 1
ATOM 637 N N . SER A 1 88 ? -6.948 3.854 3.020 1.00 90.06 88 SER A N 1
ATOM 638 C CA . SER A 1 88 ? -8.094 4.466 3.692 1.00 90.06 88 SER A CA 1
ATOM 639 C C . SER A 1 88 ? -8.735 3.481 4.664 1.00 90.06 88 SER A C 1
ATOM 641 O O . SER A 1 88 ? -8.963 2.325 4.316 1.00 90.06 88 SER A O 1
ATOM 643 N N . GLY A 1 89 ? -9.068 3.936 5.866 1.00 89.44 89 GLY A N 1
ATOM 644 C CA . GLY A 1 89 ? -9.705 3.102 6.884 1.00 89.44 89 GLY A CA 1
ATOM 645 C C . GLY A 1 89 ? -9.743 3.796 8.237 1.00 89.44 89 GLY A C 1
ATOM 646 O O . GLY A 1 89 ? -9.691 5.022 8.327 1.00 89.44 89 GLY A O 1
ATOM 647 N N . THR A 1 90 ? -9.819 3.018 9.302 1.00 90.31 90 THR A N 1
ATOM 648 C CA . THR A 1 90 ? -9.608 3.503 10.665 1.00 90.31 90 THR A CA 1
ATOM 649 C C . THR A 1 90 ? -8.126 3.833 10.912 1.00 90.31 90 THR A C 1
ATOM 651 O O . THR A 1 90 ? -7.239 3.392 10.169 1.00 90.31 90 THR A O 1
ATOM 654 N N . PRO A 1 91 ? -7.812 4.622 11.955 1.00 86.88 91 PRO A N 1
ATOM 655 C CA . PRO A 1 91 ? -6.429 4.903 12.341 1.00 86.88 91 PRO A CA 1
ATOM 656 C C . PRO A 1 91 ? -5.606 3.633 12.604 1.00 86.88 91 PRO A C 1
ATOM 658 O O . PRO A 1 91 ? -4.428 3.589 12.264 1.00 86.88 91 PRO A O 1
ATOM 661 N N . ASP A 1 92 ? -6.230 2.594 13.163 1.00 89.12 92 ASP A N 1
ATOM 662 C CA . ASP A 1 92 ? -5.574 1.318 13.462 1.00 89.12 92 ASP A CA 1
ATOM 663 C C . ASP A 1 92 ? -5.245 0.540 12.182 1.00 89.12 92 ASP A C 1
ATOM 665 O O . ASP A 1 92 ? -4.095 0.162 11.956 1.00 89.12 92 ASP A O 1
ATOM 669 N N . GLU A 1 93 ? -6.226 0.399 11.285 1.00 91.44 93 GLU A N 1
ATOM 670 C CA . GLU A 1 93 ? -6.056 -0.284 9.997 1.00 91.44 93 GLU A CA 1
ATOM 671 C C . GLU A 1 93 ? -4.999 0.413 9.129 1.00 91.44 93 GLU A C 1
ATOM 673 O O . GLU A 1 93 ? -4.099 -0.225 8.580 1.00 91.44 93 GLU A O 1
ATOM 678 N N . THR A 1 94 ? -5.064 1.745 9.027 1.00 89.62 94 THR A N 1
ATOM 679 C CA . THR A 1 94 ? -4.087 2.525 8.249 1.00 89.62 94 THR A CA 1
ATOM 680 C C . THR A 1 94 ? -2.673 2.420 8.818 1.00 89.62 94 THR A C 1
ATOM 682 O O . THR A 1 94 ? -1.718 2.283 8.050 1.00 89.62 94 THR A O 1
ATOM 685 N N . ARG A 1 95 ? -2.525 2.413 10.148 1.00 88.94 95 ARG A N 1
ATOM 686 C CA . ARG A 1 95 ? -1.236 2.222 10.825 1.00 88.94 95 ARG A CA 1
ATOM 687 C C . ARG A 1 95 ? -0.672 0.821 10.591 1.00 88.94 95 ARG A C 1
ATOM 689 O O . ARG A 1 95 ? 0.512 0.688 10.280 1.00 88.94 95 ARG A O 1
ATOM 696 N N . ALA A 1 96 ? -1.510 -0.211 10.691 1.00 91.12 96 ALA A N 1
ATOM 697 C CA . ALA A 1 96 ? -1.119 -1.586 10.394 1.00 91.12 96 ALA A CA 1
ATOM 698 C C . ALA A 1 96 ? -0.670 -1.730 8.931 1.00 91.12 96 ALA A C 1
ATOM 700 O O . ALA A 1 96 ? 0.395 -2.283 8.656 1.00 91.12 96 ALA A O 1
ATOM 701 N N . ALA A 1 97 ? -1.431 -1.160 7.993 1.00 91.25 97 ALA A N 1
ATOM 702 C CA . ALA A 1 97 ? -1.103 -1.175 6.572 1.00 91.25 97 ALA A CA 1
ATOM 703 C C . ALA A 1 97 ? 0.215 -0.448 6.269 1.00 91.25 97 ALA A C 1
ATOM 705 O O . ALA A 1 97 ? 1.025 -0.957 5.498 1.00 91.25 97 ALA A O 1
ATOM 706 N N . GLN A 1 98 ? 0.458 0.709 6.896 1.00 90.25 98 GLN A N 1
ATOM 707 C CA . GLN A 1 98 ? 1.727 1.433 6.781 1.00 90.25 98 GLN A CA 1
ATOM 708 C C . GLN A 1 98 ? 2.911 0.595 7.258 1.00 90.25 98 GLN A C 1
ATOM 710 O O . GLN A 1 98 ? 3.930 0.528 6.572 1.00 90.25 98 GLN A O 1
ATOM 715 N N . SER A 1 99 ? 2.779 -0.049 8.419 1.00 90.62 99 SER A N 1
ATOM 716 C CA . SER A 1 99 ? 3.846 -0.877 8.981 1.00 90.62 99 SER A CA 1
ATOM 717 C C . SER A 1 99 ? 4.160 -2.076 8.084 1.00 90.62 99 SER A C 1
ATOM 719 O O . SER A 1 99 ? 5.328 -2.339 7.803 1.00 90.62 99 SER A O 1
ATOM 721 N N . LEU A 1 100 ? 3.132 -2.752 7.561 1.00 89.94 100 LEU A N 1
ATOM 722 C CA . LEU A 1 100 ? 3.299 -3.855 6.612 1.00 89.94 100 LEU A CA 1
ATOM 723 C C . LEU A 1 100 ? 3.923 -3.393 5.299 1.00 89.94 100 LEU A C 1
ATOM 725 O O . LEU A 1 100 ? 4.816 -4.056 4.780 1.00 89.94 100 LEU A O 1
ATOM 729 N N . LEU A 1 101 ? 3.481 -2.246 4.780 1.00 88.38 101 LEU A N 1
ATOM 730 C CA . LEU A 1 101 ? 4.042 -1.674 3.564 1.00 88.38 101 LEU A CA 1
ATOM 731 C C . LEU A 1 101 ? 5.544 -1.445 3.726 1.00 88.38 101 LEU A C 1
ATOM 733 O O . LEU A 1 101 ? 6.327 -1.888 2.892 1.00 88.38 101 LEU A O 1
ATOM 737 N N . GLN A 1 102 ? 5.944 -0.799 4.823 1.00 87.31 102 GLN A N 1
ATOM 738 C CA . GLN A 1 102 ? 7.351 -0.574 5.144 1.00 87.31 102 GLN A CA 1
ATOM 739 C C . GLN A 1 102 ? 8.114 -1.889 5.307 1.00 87.31 102 GLN A C 1
ATOM 741 O O . GLN A 1 102 ? 9.212 -2.014 4.776 1.00 87.31 102 GLN A O 1
ATOM 746 N N . ALA A 1 103 ? 7.533 -2.885 5.978 1.00 88.12 103 ALA A N 1
ATOM 747 C CA . ALA A 1 103 ? 8.155 -4.196 6.127 1.00 88.12 103 ALA A CA 1
ATOM 748 C C . ALA A 1 103 ? 8.417 -4.871 4.769 1.00 88.12 103 ALA A C 1
ATOM 750 O O . ALA A 1 103 ? 9.489 -5.435 4.568 1.00 88.12 103 ALA A O 1
ATOM 751 N N . PHE A 1 104 ? 7.483 -4.770 3.819 1.00 85.50 104 PHE A N 1
ATOM 752 C CA . PHE A 1 104 ? 7.653 -5.332 2.477 1.00 85.50 104 PHE A CA 1
ATOM 753 C C . PHE A 1 104 ? 8.666 -4.579 1.616 1.00 85.50 104 PHE A C 1
ATOM 755 O O . PHE A 1 104 ? 9.385 -5.199 0.837 1.00 85.50 104 PHE A O 1
ATOM 762 N N . ILE A 1 105 ? 8.774 -3.262 1.793 1.00 85.88 105 ILE A N 1
ATOM 763 C CA . ILE A 1 105 ? 9.832 -2.462 1.165 1.00 85.88 105 ILE A CA 1
ATOM 764 C C . ILE A 1 105 ? 11.201 -2.880 1.720 1.00 85.88 105 ILE A C 1
ATOM 766 O O . ILE A 1 105 ? 12.128 -3.114 0.954 1.00 85.88 105 ILE A O 1
ATOM 770 N N . LEU A 1 106 ? 11.319 -3.021 3.044 1.00 82.81 106 LEU A N 1
ATOM 771 C CA . LEU A 1 106 ? 12.576 -3.369 3.714 1.00 82.81 106 LEU A CA 1
ATOM 772 C C . LEU A 1 106 ? 13.023 -4.811 3.440 1.00 82.81 106 LEU A C 1
ATOM 774 O O . LEU A 1 106 ? 14.212 -5.059 3.273 1.00 82.81 106 LEU A O 1
ATOM 778 N N . THR A 1 107 ? 12.091 -5.768 3.385 1.00 78.88 107 THR A N 1
ATOM 779 C CA . THR A 1 107 ? 12.420 -7.181 3.123 1.00 78.88 107 THR A CA 1
ATOM 780 C C . THR A 1 107 ? 12.777 -7.457 1.662 1.00 78.88 107 THR A C 1
ATOM 782 O O . THR A 1 107 ? 13.327 -8.513 1.367 1.00 78.88 107 THR A O 1
ATOM 785 N N . GLY A 1 108 ? 12.438 -6.542 0.752 1.00 64.56 108 GLY A N 1
ATOM 786 C CA . GLY A 1 108 ? 12.619 -6.686 -0.688 1.00 64.56 108 GLY A CA 1
ATOM 787 C C . GLY A 1 108 ? 14.001 -6.324 -1.230 1.00 64.56 108 GLY A C 1
ATOM 788 O O . GLY A 1 108 ? 14.175 -6.391 -2.440 1.00 64.56 108 GLY A O 1
ATOM 789 N N . SER A 1 109 ? 14.947 -5.905 -0.382 1.00 53.38 109 SER A N 1
ATOM 790 C CA . SER A 1 109 ? 16.297 -5.458 -0.778 1.00 53.38 109 SER A CA 1
ATOM 791 C C . SER A 1 109 ? 17.411 -6.453 -0.425 1.00 53.38 109 SER A C 1
ATOM 793 O O . SER A 1 109 ? 18.516 -6.023 -0.093 1.00 53.38 109 SER A O 1
ATOM 795 N N . SER A 1 110 ? 17.138 -7.762 -0.449 1.00 46.28 110 SER A N 1
ATOM 796 C CA . SER A 1 110 ? 18.144 -8.783 -0.118 1.00 46.28 110 SER A CA 1
ATOM 797 C C . SER A 1 110 ? 18.800 -9.415 -1.335 1.00 46.28 110 SER A C 1
ATOM 799 O O . SER A 1 110 ? 18.099 -9.611 -2.350 1.00 46.28 110 SER A O 1
#

Radius of gyration: 25.86 Å; chains: 1; bounding box: 84×24×66 Å

InterPro domains:
  IPR004087 K Homology domain [SM00322] (36-106)
  IPR004088 K Homology domain, type 1 [PF00013] (39-102)
  IPR036612 K Homology domain, type 1 superfamily [G3DSA:3.30.1370.10] (32-107)
  IPR036612 K Homology domain, type 1 superfamily [SSF54791] (37-105)

pLDDT: mean 75.3, std 15.47, range [44.88, 91.94]

Organism: Mucuna pruriens (NCBI:txid157652)

Secondary structure (DSSP, 8-state):
-------------------------------------EEEEEEEEHHHHHHHH-GGGHHHHHHHHHH--EEEEPPPPTTSSEEEEEEEE-HHHHHHHHHHHHHHHHHT--

Foldseek 3Di:
DDDDDDDDDDDDPDDDDPPPPDDPPPCPDPDDDDFDKDKDKDKAALLQVCLCCDDVRVNVVVLCVVLVWDWDWDDDDVPGRIIIIMTIGTPRSSVSSVVSSVVSSVVRPD